Protein AF-A0A5B8RHB0-F1 (afdb_monomer_lite)

InterPro domains:
  IPR003801 GTP cyclohydrolase FolE2/MptA [PF02649] (9-85)
  IPR003801 GTP cyclohydrolase FolE2/MptA [PTHR36445] (10-88)

Sequence (108 aa):
MHPDPAAHALGLVALIDAVERTLHTPVQTMVKRRDEQAFARRNGDQPMYVEDAGRLLARTLSPRYPGVAIKVRHLESLHAHDAVATVDPDAAAAAGWSRGGTGEISRG

Organism: NCBI:txid155900

Structure (mmCIF, N/CA/C/O backbone):
data_AF-A0A5B8RHB0-F1
#
_entry.id   AF-A0A5B8RHB0-F1
#
loop_
_atom_site.group_PDB
_atom_site.id
_atom_site.type_symbol
_atom_site.label_atom_id
_atom_site.label_alt_id
_atom_site.label_comp_id
_atom_site.label_asym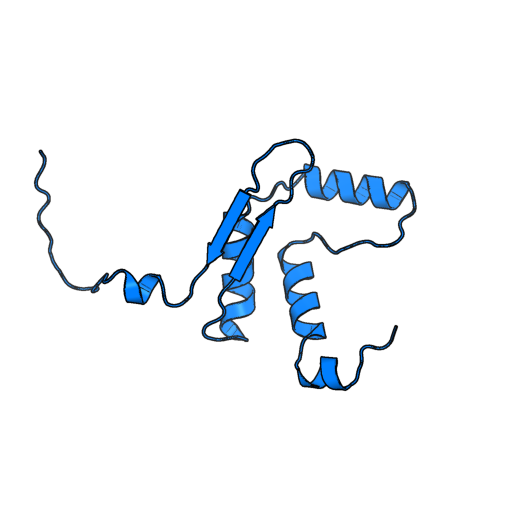_id
_atom_site.label_entity_id
_atom_site.label_seq_id
_atom_site.pdbx_PDB_ins_code
_atom_site.Cartn_x
_atom_site.Cartn_y
_atom_site.Cartn_z
_atom_site.occupancy
_atom_site.B_iso_or_equiv
_atom_site.auth_seq_id
_atom_site.auth_comp_id
_atom_site.auth_asym_id
_atom_site.auth_atom_id
_atom_site.pdbx_PDB_model_num
ATOM 1 N N . MET A 1 1 ? -20.456 1.720 -12.408 1.00 53.22 1 MET A N 1
ATOM 2 C CA . MET A 1 1 ? -19.384 2.549 -12.991 1.00 53.22 1 MET A CA 1
ATOM 3 C C . MET A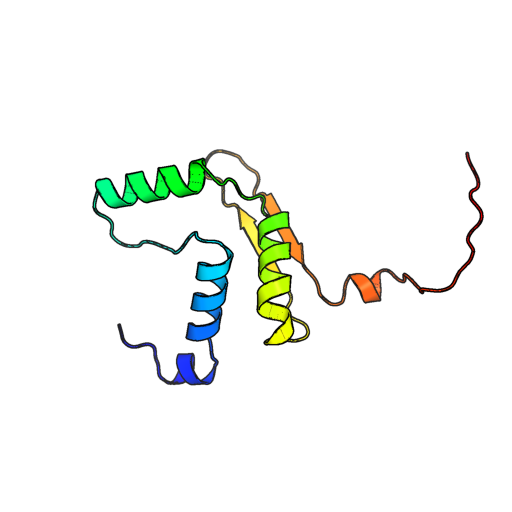 1 1 ? -18.571 1.633 -13.887 1.00 53.22 1 MET A C 1
ATOM 5 O O . MET A 1 1 ? -17.956 0.713 -13.368 1.00 53.22 1 MET A O 1
ATOM 9 N N . HIS A 1 2 ? -18.688 1.763 -15.207 1.00 60.72 2 HIS A N 1
ATOM 10 C CA . HIS A 1 2 ? -17.834 1.002 -16.119 1.00 60.72 2 HIS A CA 1
ATOM 11 C C . HIS A 1 2 ? -16.527 1.792 -16.257 1.00 60.72 2 HIS A C 1
ATOM 13 O O . HIS A 1 2 ? -16.614 2.998 -16.503 1.00 60.72 2 HIS A O 1
ATOM 19 N N . PRO A 1 3 ? -15.354 1.194 -15.995 1.00 66.12 3 PRO A N 1
ATOM 20 C CA . PRO A 1 3 ? -14.094 1.912 -16.125 1.00 66.12 3 PRO A CA 1
ATOM 21 C C . PRO A 1 3 ? -13.905 2.380 -17.572 1.00 66.12 3 PRO A C 1
ATOM 23 O O . PRO A 1 3 ? -14.332 1.705 -18.508 1.00 66.12 3 PRO A O 1
ATOM 26 N N . ASP A 1 4 ? -13.268 3.540 -17.735 1.00 78.19 4 ASP A N 1
ATOM 27 C CA . ASP A 1 4 ? -12.867 4.078 -19.036 1.00 78.19 4 ASP A CA 1
ATOM 28 C C . ASP A 1 4 ? -12.086 2.999 -19.825 1.00 78.19 4 ASP A C 1
ATOM 30 O O . ASP A 1 4 ? -11.176 2.381 -19.257 1.00 78.19 4 ASP A O 1
ATOM 34 N N . PRO A 1 5 ? -12.403 2.743 -21.107 1.00 72.69 5 PRO A N 1
ATOM 35 C CA . PRO A 1 5 ? -11.638 1.828 -21.955 1.00 72.69 5 PRO A CA 1
ATOM 36 C C . PRO A 1 5 ? -10.121 2.075 -21.919 1.00 72.69 5 PRO A C 1
ATOM 38 O O . PRO A 1 5 ? -9.341 1.121 -21.933 1.00 72.69 5 PRO A O 1
ATOM 41 N N . ALA A 1 6 ? -9.691 3.335 -21.795 1.00 72.88 6 ALA A N 1
ATOM 42 C CA . ALA A 1 6 ? -8.287 3.701 -21.642 1.00 72.88 6 ALA A CA 1
ATOM 43 C C . ALA A 1 6 ? -7.684 3.175 -20.326 1.00 72.88 6 ALA A C 1
ATOM 45 O O . ALA A 1 6 ? -6.548 2.700 -20.309 1.00 72.88 6 ALA A O 1
ATOM 46 N N . ALA A 1 7 ? -8.449 3.170 -19.230 1.00 67.38 7 ALA A N 1
ATOM 47 C CA . ALA A 1 7 ? -8.014 2.586 -17.959 1.00 67.38 7 ALA A CA 1
ATOM 48 C C . ALA A 1 7 ? -7.851 1.059 -18.052 1.00 67.38 7 ALA A C 1
ATOM 50 O O . ALA A 1 7 ? -6.983 0.485 -17.388 1.00 67.38 7 ALA A O 1
ATOM 51 N N . HIS A 1 8 ? -8.651 0.404 -18.899 1.00 72.56 8 HIS A N 1
ATOM 52 C CA . HIS A 1 8 ? -8.514 -1.023 -19.188 1.00 72.56 8 HIS A CA 1
ATOM 53 C C . HIS A 1 8 ? -7.264 -1.314 -20.027 1.00 72.56 8 HIS A C 1
ATOM 55 O O . HIS A 1 8 ? -6.518 -2.238 -19.707 1.00 72.56 8 HIS A O 1
ATOM 61 N N . ALA A 1 9 ? -6.993 -0.489 -21.044 1.00 74.06 9 ALA A N 1
ATOM 62 C CA . ALA A 1 9 ? -5.793 -0.599 -21.875 1.00 74.06 9 ALA A CA 1
ATOM 63 C C . ALA A 1 9 ? -4.497 -0.426 -21.062 1.00 74.06 9 ALA A C 1
ATOM 65 O O . ALA A 1 9 ? -3.521 -1.134 -21.295 1.00 74.06 9 ALA A O 1
ATOM 66 N N . LEU A 1 10 ? -4.510 0.461 -20.062 1.00 79.75 10 LEU A N 1
ATOM 67 C CA . LEU A 1 10 ? -3.395 0.665 -19.130 1.00 79.75 10 LEU A CA 1
ATOM 68 C C . LEU A 1 10 ? -3.327 -0.393 -18.011 1.00 79.75 10 LEU A C 1
ATOM 70 O O . LEU A 1 10 ? -2.408 -0.370 -17.194 1.00 79.75 10 LEU A O 1
ATOM 74 N N . GLY A 1 11 ? -4.292 -1.317 -17.937 1.00 84.44 11 GLY A N 1
ATOM 75 C CA . GLY A 1 11 ? -4.338 -2.369 -16.919 1.00 84.44 11 GLY A CA 1
ATOM 76 C C . GLY A 1 11 ? -4.555 -1.862 -15.488 1.00 84.44 11 GLY A C 1
ATOM 77 O O . GLY A 1 11 ? -4.286 -2.597 -14.538 1.00 84.44 11 GLY A O 1
ATOM 78 N N . LEU A 1 12 ? -5.045 -0.628 -15.318 1.00 87.31 12 LEU A N 1
ATOM 79 C CA . LEU A 1 12 ? -5.183 0.029 -14.012 1.00 87.31 12 LEU A CA 1
ATOM 80 C C . LEU A 1 12 ? -6.188 -0.684 -13.108 1.00 87.31 12 LEU A C 1
ATOM 82 O O . LEU A 1 12 ? -5.947 -0.831 -11.916 1.00 87.31 12 LEU A O 1
ATOM 86 N N . VAL A 1 13 ? -7.286 -1.175 -13.683 1.00 89.69 13 VAL A N 1
ATOM 87 C CA . VAL A 1 13 ? -8.312 -1.922 -12.938 1.00 89.69 13 VAL A CA 1
ATOM 88 C C . VAL A 1 13 ? -7.710 -3.189 -12.327 1.00 89.69 13 VAL A C 1
ATOM 90 O O . VAL A 1 13 ? -7.837 -3.424 -11.132 1.00 89.69 13 VAL A O 1
ATOM 93 N N . ALA A 1 14 ? -6.958 -3.955 -13.122 1.00 89.44 14 ALA A N 1
ATOM 94 C CA . ALA A 1 14 ? -6.309 -5.174 -12.649 1.00 89.44 14 ALA A CA 1
ATOM 95 C C . ALA A 1 14 ? -5.239 -4.896 -11.578 1.00 89.44 14 ALA A C 1
ATOM 97 O O . ALA A 1 14 ? -5.059 -5.709 -10.670 1.00 89.44 14 ALA A O 1
ATOM 98 N N . LEU A 1 15 ? -4.542 -3.757 -11.674 1.00 91.62 15 LEU A N 1
ATOM 99 C CA . LEU A 1 15 ? -3.589 -3.308 -10.660 1.00 91.62 15 LEU A CA 1
ATOM 100 C C . LEU A 1 15 ? -4.294 -2.977 -9.339 1.00 91.62 15 LEU A C 1
ATOM 102 O O . LEU A 1 15 ? -3.872 -3.472 -8.297 1.00 91.62 15 LEU A O 1
ATOM 106 N N . ILE A 1 16 ? -5.376 -2.194 -9.382 1.00 90.75 16 ILE A N 1
ATOM 107 C CA . ILE A 1 16 ? -6.180 -1.851 -8.199 1.00 90.75 16 ILE A CA 1
ATOM 108 C C . ILE A 1 16 ? -6.698 -3.130 -7.535 1.00 90.75 16 ILE A C 1
ATOM 110 O O . ILE A 1 16 ? -6.451 -3.342 -6.349 1.00 90.75 16 ILE A O 1
ATOM 114 N N . ASP A 1 17 ? -7.295 -4.039 -8.310 1.00 90.19 17 ASP A N 1
ATOM 115 C CA . ASP A 1 17 ? -7.816 -5.307 -7.793 1.00 90.19 17 ASP A CA 1
ATOM 116 C C . ASP A 1 17 ? -6.717 -6.169 -7.154 1.00 90.19 17 ASP A C 1
ATOM 118 O O . ASP A 1 17 ? -6.961 -6.902 -6.195 1.00 90.19 17 ASP A O 1
ATOM 122 N N . ALA A 1 18 ? -5.500 -6.162 -7.709 1.00 92.19 18 ALA A N 1
ATOM 123 C CA . ALA A 1 18 ? -4.369 -6.881 -7.128 1.00 92.19 18 ALA A CA 1
ATOM 124 C C . ALA A 1 18 ? -3.939 -6.262 -5.789 1.00 92.19 18 ALA A C 1
ATOM 126 O O . ALA A 1 18 ? -3.723 -6.996 -4.825 1.00 92.19 18 ALA A O 1
ATOM 127 N N . VAL A 1 19 ? -3.863 -4.931 -5.706 1.00 92.56 19 VAL A N 1
ATOM 128 C CA . VAL A 1 19 ? -3.502 -4.201 -4.480 1.00 92.56 19 VAL A CA 1
ATOM 129 C C . VAL A 1 19 ? -4.542 -4.432 -3.380 1.00 92.56 19 VAL A C 1
ATOM 131 O O . VAL A 1 19 ? -4.177 -4.848 -2.281 1.00 92.56 19 VAL A O 1
ATOM 134 N N . GLU A 1 20 ? -5.832 -4.247 -3.669 1.00 91.00 20 GLU A N 1
ATOM 135 C CA . GLU A 1 20 ? -6.904 -4.408 -2.676 1.00 91.00 20 GLU A CA 1
ATOM 136 C C . GLU A 1 20 ? -7.000 -5.842 -2.146 1.00 91.00 20 GLU A C 1
ATOM 138 O O . GLU A 1 20 ? -7.149 -6.052 -0.940 1.00 91.00 20 GLU A O 1
ATOM 143 N N . ARG A 1 21 ? -6.850 -6.844 -3.025 1.00 89.81 21 ARG A N 1
ATOM 144 C CA . ARG A 1 21 ? -6.800 -8.255 -2.612 1.00 89.81 21 ARG A CA 1
ATOM 145 C C . ARG A 1 21 ? -5.571 -8.576 -1.772 1.00 89.81 21 ARG A C 1
ATOM 147 O O . ARG A 1 21 ? -5.667 -9.406 -0.883 1.00 89.81 21 ARG A O 1
ATOM 154 N N . THR A 1 22 ? -4.437 -7.933 -2.041 1.00 91.62 22 THR A N 1
ATOM 155 C CA . THR A 1 22 ? -3.197 -8.164 -1.285 1.00 91.62 22 THR A CA 1
ATOM 156 C C . THR A 1 22 ? -3.287 -7.605 0.129 1.00 91.62 22 THR A C 1
ATOM 158 O O . THR A 1 22 ? -2.846 -8.248 1.079 1.00 91.62 22 THR A O 1
ATOM 161 N N . LEU A 1 23 ? -3.835 -6.396 0.267 1.00 89.56 23 LEU A N 1
ATOM 162 C CA . LEU A 1 23 ? -3.895 -5.699 1.550 1.00 89.56 23 LEU A CA 1
ATOM 163 C C . LEU A 1 23 ? -5.115 -6.097 2.384 1.00 89.56 23 LEU A C 1
ATOM 165 O O . LEU A 1 23 ? -5.111 -5.881 3.589 1.00 89.56 23 LEU A O 1
ATOM 169 N N . HIS A 1 24 ? -6.144 -6.683 1.763 1.00 83.19 24 HIS A N 1
ATOM 170 C CA . HIS A 1 24 ? -7.427 -7.018 2.392 1.00 83.19 24 HIS A CA 1
ATOM 171 C C . HIS A 1 24 ? -8.161 -5.811 3.010 1.00 83.19 24 HIS A C 1
ATOM 173 O O . HIS A 1 24 ? -9.073 -5.977 3.823 1.00 83.19 24 HIS A O 1
ATOM 179 N N . THR A 1 25 ? -7.814 -4.598 2.573 1.00 71.88 25 THR A N 1
ATOM 180 C CA . THR A 1 25 ? -8.365 -3.321 3.045 1.00 71.88 25 THR A CA 1
ATOM 181 C C . THR A 1 25 ? -8.950 -2.501 1.886 1.00 71.88 25 THR A C 1
ATOM 183 O O . THR A 1 25 ? -8.487 -1.397 1.602 1.00 71.88 25 THR A O 1
ATOM 186 N N . PRO A 1 26 ? -9.963 -3.026 1.168 1.00 73.62 26 PRO A N 1
ATOM 187 C CA . PRO A 1 26 ? -10.550 -2.314 0.036 1.00 73.62 26 PRO A CA 1
ATOM 188 C C . PRO A 1 26 ? -11.190 -0.997 0.486 1.00 73.62 26 PRO A C 1
ATOM 190 O O . PRO A 1 26 ? -11.764 -0.917 1.579 1.00 73.62 26 PRO A O 1
ATOM 193 N N . VAL A 1 27 ? -11.137 0.023 -0.373 1.00 74.44 27 VAL A N 1
ATOM 194 C CA . VAL A 1 27 ? -11.771 1.316 -0.087 1.00 74.44 27 VAL A CA 1
ATOM 195 C C . VAL A 1 27 ? -13.290 1.151 -0.144 1.00 74.44 27 VAL A C 1
ATOM 197 O O . VAL A 1 27 ? -13.846 0.711 -1.148 1.00 74.44 27 VAL A O 1
ATOM 200 N N . GLN A 1 28 ? -13.987 1.529 0.928 1.00 72.38 28 GLN A N 1
ATOM 201 C CA . GLN A 1 28 ? -15.448 1.459 0.997 1.00 72.38 28 GLN A CA 1
ATOM 202 C C . GLN A 1 28 ? -16.037 2.872 1.049 1.00 72.38 28 GLN A C 1
ATOM 204 O O . GLN A 1 28 ? -15.842 3.597 2.018 1.00 72.38 28 GLN A O 1
ATOM 209 N N . THR A 1 29 ? -16.742 3.284 -0.008 1.00 62.28 29 THR A N 1
ATOM 210 C CA . THR A 1 29 ? -17.220 4.671 -0.177 1.00 62.28 29 THR A CA 1
ATOM 211 C C . THR A 1 29 ? -18.585 4.942 0.458 1.00 62.28 29 THR A C 1
ATOM 213 O O . THR A 1 29 ? -18.851 6.064 0.879 1.00 62.28 29 THR A O 1
ATOM 216 N N . MET A 1 30 ? -19.457 3.932 0.549 1.00 75.19 30 MET A N 1
ATOM 217 C CA . MET A 1 30 ? -20.758 4.033 1.215 1.00 75.19 30 MET A CA 1
ATOM 218 C C . MET A 1 30 ? -21.097 2.702 1.886 1.00 75.19 30 MET A C 1
ATOM 220 O O . MET A 1 30 ? -21.285 1.691 1.211 1.00 75.19 30 MET A O 1
ATOM 224 N N . VAL A 1 31 ? -21.173 2.697 3.217 1.00 78.50 31 VAL A N 1
ATOM 225 C CA . VAL A 1 31 ? -21.374 1.482 4.019 1.00 78.50 31 VAL A CA 1
ATOM 226 C C . VAL A 1 31 ? -22.516 1.655 5.007 1.00 78.50 31 VAL A C 1
ATOM 228 O O . VAL A 1 31 ? -22.718 2.732 5.568 1.00 78.50 31 VAL A O 1
ATOM 231 N N . LYS A 1 32 ? -23.282 0.585 5.244 1.00 86.19 32 LYS A N 1
ATOM 232 C CA . LYS A 1 32 ? -24.198 0.550 6.389 1.00 86.19 32 LYS A CA 1
ATOM 233 C C . LYS A 1 32 ? -23.363 0.359 7.658 1.00 86.19 32 LYS A C 1
ATOM 235 O O . LYS A 1 32 ? -22.313 -0.274 7.614 1.00 86.19 32 LYS A O 1
ATOM 240 N N . ARG A 1 33 ? -23.862 0.802 8.819 1.00 83.56 33 ARG A N 1
ATOM 241 C CA . ARG A 1 33 ? -23.144 0.665 10.11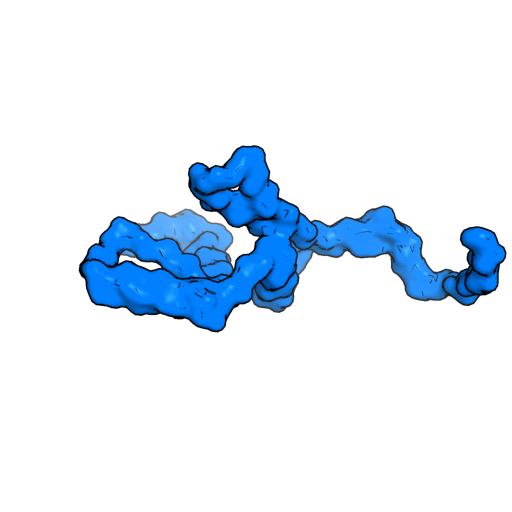0 1.00 83.56 33 ARG A CA 1
ATOM 242 C C . ARG A 1 33 ? -22.625 -0.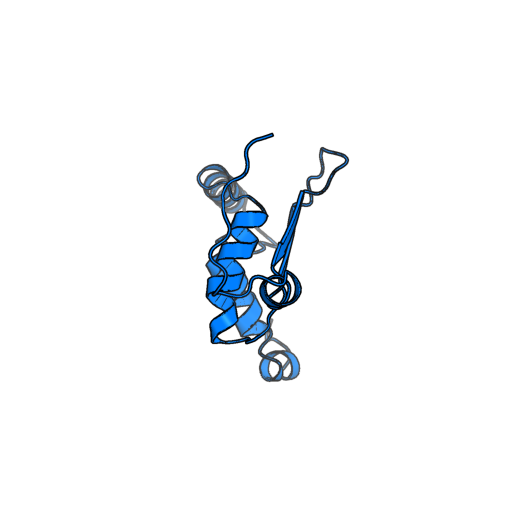746 10.411 1.00 83.56 33 ARG A C 1
ATOM 244 O O . ARG A 1 33 ? -21.580 -0.901 11.030 1.00 83.56 33 ARG A O 1
ATOM 251 N N . ARG A 1 34 ? -23.357 -1.783 9.997 1.00 84.94 34 ARG A N 1
ATOM 252 C CA . ARG A 1 34 ? -22.930 -3.180 10.163 1.00 84.94 34 ARG A CA 1
ATOM 253 C C . ARG A 1 34 ? -21.656 -3.488 9.371 1.00 84.94 34 ARG A C 1
ATOM 255 O O . ARG A 1 34 ? -20.786 -4.192 9.876 1.00 84.94 34 ARG A O 1
ATOM 262 N N . ASP A 1 35 ? -21.565 -2.973 8.153 1.00 81.94 35 ASP A N 1
ATOM 263 C CA . ASP A 1 35 ? -20.444 -3.223 7.251 1.00 81.94 35 ASP A CA 1
ATOM 264 C C . ASP A 1 35 ? -19.202 -2.460 7.727 1.00 81.94 35 ASP A C 1
ATOM 266 O O . ASP A 1 35 ? -18.118 -3.034 7.768 1.00 81.94 35 ASP A O 1
ATOM 270 N N . GLU A 1 36 ? -19.389 -1.233 8.224 1.00 83.25 36 GLU A N 1
ATOM 271 C CA . GLU A 1 36 ? -18.345 -0.443 8.890 1.00 83.25 36 GLU A CA 1
ATOM 272 C C . GLU A 1 36 ? -17.784 -1.163 10.126 1.00 83.25 36 GLU A C 1
ATOM 274 O O . GLU A 1 36 ? -16.573 -1.299 10.271 1.00 83.25 36 GLU A O 1
ATOM 279 N N . GLN A 1 37 ? -18.643 -1.709 10.995 1.00 83.38 37 GLN A N 1
ATOM 280 C CA . GLN A 1 37 ? -18.180 -2.482 12.154 1.00 83.38 37 GLN A CA 1
ATOM 281 C C . GLN A 1 37 ? -17.441 -3.759 11.743 1.00 83.38 37 GLN A C 1
ATOM 283 O O . GLN A 1 37 ? -16.448 -4.124 12.369 1.00 83.38 37 GLN A O 1
ATOM 288 N N . ALA A 1 38 ? -17.907 -4.451 10.701 1.00 83.94 38 ALA A N 1
ATOM 289 C CA . ALA A 1 38 ? -17.232 -5.636 10.181 1.00 83.94 38 ALA A CA 1
ATOM 290 C C . ALA A 1 38 ? -15.886 -5.299 9.516 1.00 83.94 38 ALA A C 1
ATOM 292 O O . ALA A 1 38 ? -14.979 -6.131 9.532 1.00 83.94 38 ALA A O 1
ATOM 293 N N . PHE A 1 39 ? -15.755 -4.106 8.932 1.00 80.44 39 PHE A N 1
ATOM 294 C CA . PHE A 1 39 ? -14.498 -3.569 8.419 1.00 80.44 39 PHE A CA 1
ATOM 295 C C . PHE A 1 39 ? -13.548 -3.215 9.566 1.00 80.44 39 PHE A C 1
ATOM 297 O O . PHE A 1 39 ? -12.416 -3.692 9.581 1.00 80.44 39 PHE A O 1
ATOM 304 N N . ALA A 1 40 ? -14.017 -2.462 10.563 1.00 82.06 40 ALA A N 1
ATOM 305 C CA . ALA A 1 40 ? -13.220 -2.071 11.723 1.00 82.06 40 ALA A CA 1
ATOM 306 C C . ALA A 1 40 ? -12.695 -3.293 12.492 1.00 82.06 40 ALA A C 1
ATOM 308 O O . ALA A 1 40 ? -11.518 -3.338 12.833 1.00 82.06 40 ALA A O 1
ATOM 309 N N . ARG A 1 41 ? -13.533 -4.321 12.691 1.00 83.81 41 ARG A N 1
ATOM 310 C CA . ARG A 1 41 ? -13.112 -5.592 13.304 1.00 83.81 41 ARG A CA 1
ATOM 311 C C . ARG A 1 41 ? -12.036 -6.291 12.482 1.00 83.81 41 ARG A C 1
ATOM 313 O O . ARG A 1 41 ? -10.990 -6.608 13.022 1.00 83.81 41 ARG A O 1
ATOM 320 N N . ARG A 1 42 ? -12.242 -6.457 11.170 1.00 80.56 42 ARG A N 1
ATOM 321 C CA . ARG A 1 42 ? -11.255 -7.119 10.297 1.00 80.56 42 ARG A CA 1
ATOM 322 C C . ARG A 1 42 ? -9.902 -6.407 10.272 1.00 80.56 42 ARG A C 1
ATOM 324 O O . ARG A 1 42 ? -8.880 -7.077 10.303 1.00 80.56 42 ARG A O 1
ATOM 331 N N . ASN A 1 43 ? -9.899 -5.075 10.250 1.00 78.81 43 ASN A N 1
ATOM 332 C CA . ASN A 1 43 ? -8.663 -4.292 10.313 1.00 78.81 43 ASN A CA 1
ATOM 333 C C . ASN A 1 43 ? -8.017 -4.335 11.708 1.00 78.81 43 ASN A C 1
ATOM 335 O O . ASN A 1 43 ? -6.796 -4.347 11.812 1.00 78.81 43 ASN A O 1
ATOM 339 N N . GLY A 1 44 ? -8.823 -4.375 12.774 1.00 80.94 44 GLY A N 1
ATOM 340 C CA . GLY A 1 44 ? -8.337 -4.483 14.152 1.00 80.94 44 GLY A CA 1
ATOM 341 C C . GLY A 1 44 ? -7.778 -5.864 14.505 1.00 80.94 44 GLY A C 1
ATOM 342 O O . GLY A 1 44 ? -6.812 -5.950 15.256 1.00 80.94 44 GLY A O 1
ATOM 343 N N . ASP A 1 45 ? -8.346 -6.932 13.941 1.00 84.25 45 ASP A N 1
ATOM 344 C CA . ASP A 1 45 ? -7.912 -8.316 14.172 1.00 84.25 45 ASP A CA 1
ATOM 345 C C . ASP A 1 45 ? -6.607 -8.653 13.422 1.00 84.25 45 ASP A C 1
ATOM 347 O O . ASP A 1 45 ? -5.895 -9.582 13.802 1.00 84.25 45 ASP A O 1
ATOM 351 N N . GLN A 1 46 ? -6.294 -7.920 12.346 1.00 79.12 46 GLN A N 1
ATOM 352 C CA . GLN A 1 46 ? -5.112 -8.135 11.503 1.00 79.12 46 GLN A CA 1
ATOM 353 C C . GLN A 1 46 ? -4.378 -6.813 11.222 1.00 79.12 46 GLN A C 1
ATOM 355 O O . GLN A 1 46 ? -4.372 -6.339 10.082 1.00 79.12 46 GLN A O 1
ATOM 360 N N . PRO A 1 47 ? -3.755 -6.196 12.242 1.00 81.12 47 PRO A N 1
ATOM 361 C CA . PRO A 1 47 ? -2.982 -4.980 12.040 1.00 81.12 47 PRO A CA 1
ATOM 362 C C . PRO A 1 47 ? -1.803 -5.243 11.093 1.00 81.12 47 PRO A C 1
ATOM 364 O O . PRO A 1 47 ? -1.141 -6.280 11.170 1.00 81.12 47 PRO A O 1
ATOM 367 N N . MET A 1 48 ? -1.529 -4.289 10.203 1.00 86.75 48 MET A N 1
ATOM 368 C CA . MET A 1 48 ? -0.464 -4.382 9.204 1.00 86.75 48 MET A CA 1
ATOM 369 C C . MET A 1 48 ? 0.424 -3.139 9.261 1.00 86.75 48 MET A C 1
ATOM 371 O O . MET A 1 48 ? -0.062 -2.017 9.123 1.00 86.75 48 MET A O 1
ATOM 375 N N . TYR A 1 49 ? 1.732 -3.342 9.431 1.00 87.62 49 TYR A N 1
ATOM 376 C CA . TYR A 1 49 ? 2.724 -2.273 9.326 1.00 87.62 49 TYR A CA 1
ATOM 377 C C . TYR A 1 49 ? 2.943 -1.860 7.862 1.00 87.62 49 TYR A C 1
ATOM 379 O O . TYR A 1 49 ? 2.770 -2.661 6.937 1.00 87.62 49 TYR A O 1
ATOM 387 N N . VAL A 1 50 ? 3.365 -0.613 7.633 1.00 90.06 50 VAL A N 1
ATOM 388 C CA . VAL A 1 50 ? 3.584 -0.074 6.276 1.00 90.06 50 VAL A CA 1
ATOM 389 C C . VAL A 1 50 ? 4.683 -0.826 5.518 1.00 90.06 50 VAL A C 1
ATOM 391 O O . VAL A 1 50 ? 4.595 -1.000 4.302 1.00 90.06 50 VAL A O 1
ATOM 394 N N . GLU A 1 51 ? 5.685 -1.342 6.225 1.00 91.88 51 GLU A N 1
ATOM 395 C CA . GLU A 1 51 ? 6.765 -2.161 5.680 1.00 91.88 51 GLU A CA 1
ATOM 396 C C . GLU A 1 51 ? 6.261 -3.531 5.220 1.00 91.88 51 GLU A C 1
ATOM 398 O O . GLU A 1 51 ? 6.671 -4.024 4.166 1.00 91.88 51 GLU A O 1
ATOM 403 N N . ASP A 1 52 ? 5.354 -4.145 5.984 1.00 91.56 52 ASP A N 1
ATOM 404 C CA . ASP A 1 52 ? 4.750 -5.430 5.628 1.00 91.56 52 ASP A CA 1
ATOM 405 C C . ASP A 1 52 ? 3.817 -5.297 4.432 1.00 91.56 52 ASP A C 1
ATOM 407 O O . ASP A 1 52 ? 3.888 -6.118 3.513 1.00 91.56 52 ASP A O 1
ATOM 411 N N . ALA A 1 53 ? 3.025 -4.224 4.390 1.00 92.38 53 ALA A N 1
ATOM 412 C CA . ALA A 1 53 ? 2.228 -3.865 3.225 1.00 92.38 53 ALA A CA 1
ATOM 413 C C . ALA A 1 53 ? 3.115 -3.723 1.977 1.00 92.38 53 ALA A C 1
ATOM 415 O O . ALA A 1 53 ? 2.842 -4.339 0.946 1.00 92.38 53 ALA A O 1
ATOM 416 N N . GLY A 1 54 ? 4.232 -2.993 2.082 1.00 93.75 54 GLY A N 1
ATOM 417 C CA . GLY A 1 54 ? 5.204 -2.858 0.996 1.00 93.75 54 GLY A CA 1
ATOM 418 C C . GLY A 1 54 ? 5.757 -4.209 0.528 1.00 93.75 54 GLY A C 1
ATOM 419 O O . GLY A 1 54 ? 5.745 -4.505 -0.669 1.00 93.75 54 GLY A O 1
ATOM 420 N N . ARG A 1 55 ? 6.180 -5.073 1.463 1.00 93.00 55 ARG A N 1
ATOM 421 C CA . ARG A 1 55 ? 6.697 -6.421 1.157 1.00 93.00 55 ARG A CA 1
ATOM 422 C C . ARG A 1 55 ? 5.653 -7.320 0.488 1.00 93.00 55 ARG A C 1
ATOM 424 O O . ARG A 1 55 ? 5.995 -8.065 -0.429 1.00 93.00 55 ARG A O 1
ATOM 431 N N . LEU A 1 56 ? 4.402 -7.282 0.945 1.00 93.69 56 LEU A N 1
ATOM 432 C CA . LEU A 1 56 ? 3.293 -8.049 0.368 1.00 93.69 56 LEU A CA 1
ATOM 433 C C . LEU A 1 56 ? 2.985 -7.604 -1.064 1.00 93.69 56 LEU A C 1
ATOM 435 O O . LEU A 1 56 ? 2.861 -8.443 -1.961 1.00 93.69 56 LEU A O 1
ATOM 439 N N . LEU A 1 57 ? 2.918 -6.291 -1.288 1.00 94.56 57 LEU A N 1
ATOM 440 C CA . LEU A 1 57 ? 2.671 -5.721 -2.608 1.00 94.56 57 LEU A CA 1
ATOM 441 C C . LEU A 1 57 ? 3.810 -6.034 -3.575 1.00 94.56 57 LEU A C 1
ATOM 443 O O . LEU A 1 57 ? 3.543 -6.453 -4.696 1.00 94.56 57 LEU A O 1
ATOM 447 N N . ALA A 1 58 ? 5.066 -5.930 -3.138 1.00 94.19 58 ALA A N 1
ATOM 448 C CA . ALA A 1 58 ? 6.218 -6.279 -3.966 1.00 94.19 58 ALA A CA 1
ATOM 449 C C . ALA A 1 58 ? 6.159 -7.740 -4.428 1.00 94.19 58 ALA A C 1
ATOM 451 O O . ALA A 1 58 ? 6.294 -8.024 -5.615 1.00 94.19 58 ALA A O 1
ATOM 452 N N . ARG A 1 59 ? 5.872 -8.678 -3.514 1.00 93.88 59 ARG A N 1
ATOM 453 C CA . ARG A 1 59 ? 5.719 -10.098 -3.874 1.00 93.88 59 ARG A CA 1
ATOM 454 C C . ARG A 1 59 ? 4.599 -10.335 -4.885 1.00 93.88 59 ARG A C 1
ATOM 456 O O . ARG A 1 59 ? 4.752 -11.179 -5.762 1.00 93.88 59 ARG A O 1
ATOM 463 N N . THR A 1 60 ? 3.494 -9.605 -4.764 1.00 94.31 60 THR A N 1
ATOM 464 C CA . THR A 1 60 ? 2.320 -9.798 -5.626 1.00 94.31 60 THR A CA 1
ATOM 465 C C . THR A 1 60 ? 2.480 -9.131 -6.992 1.00 94.31 60 THR A C 1
ATOM 467 O O . THR A 1 60 ? 2.055 -9.687 -8.002 1.00 94.31 60 THR A O 1
ATOM 470 N N . LEU A 1 61 ? 3.095 -7.947 -7.042 1.00 94.06 61 LEU A N 1
ATOM 471 C CA . LEU A 1 61 ? 3.152 -7.118 -8.246 1.00 94.06 61 LEU A CA 1
ATOM 472 C C . LEU A 1 61 ? 4.384 -7.395 -9.111 1.00 94.06 61 LEU A C 1
ATOM 474 O O . LEU A 1 61 ? 4.252 -7.386 -10.334 1.00 94.06 61 LEU A O 1
ATOM 478 N N . SER A 1 62 ? 5.545 -7.706 -8.527 1.00 92.56 62 SER A N 1
ATOM 479 C CA . SER A 1 62 ? 6.796 -7.906 -9.280 1.00 92.56 62 SER A CA 1
ATOM 480 C C . SER A 1 62 ? 6.724 -8.935 -10.421 1.00 92.56 62 SER A C 1
ATOM 482 O O . SER A 1 62 ? 7.326 -8.675 -11.462 1.00 92.56 62 SER A O 1
ATOM 484 N N . PRO A 1 63 ? 5.987 -10.065 -10.318 1.00 92.31 63 PRO A N 1
ATOM 485 C CA . PRO A 1 63 ? 5.869 -11.012 -11.433 1.00 92.31 63 PRO A CA 1
ATOM 486 C C . PRO A 1 63 ? 5.195 -10.426 -12.680 1.00 92.31 63 PRO A C 1
ATOM 488 O O . PRO A 1 63 ? 5.468 -10.866 -13.794 1.00 92.31 63 PRO A O 1
ATOM 491 N N . ARG A 1 64 ? 4.291 -9.456 -12.499 1.00 89.75 64 ARG A N 1
ATOM 492 C CA . ARG A 1 64 ? 3.538 -8.819 -13.589 1.00 89.75 64 ARG A CA 1
ATOM 493 C C . ARG A 1 64 ? 4.104 -7.456 -13.982 1.00 89.75 64 ARG A C 1
ATOM 495 O O . ARG A 1 64 ? 3.957 -7.056 -15.132 1.00 89.75 64 ARG A O 1
ATOM 502 N N . TYR A 1 65 ? 4.751 -6.772 -13.044 1.00 89.56 65 TYR A N 1
ATOM 503 C CA . TYR A 1 65 ? 5.341 -5.449 -13.208 1.00 89.56 65 TYR A CA 1
ATOM 504 C C . TYR A 1 65 ? 6.819 -5.497 -12.785 1.00 89.56 65 TYR A C 1
ATOM 506 O O . TYR A 1 65 ? 7.154 -5.122 -11.658 1.00 89.56 65 TYR A O 1
ATOM 514 N N . PRO A 1 66 ? 7.716 -5.993 -13.656 1.00 87.00 66 PRO A N 1
ATOM 515 C CA . PRO A 1 66 ? 9.148 -5.999 -13.377 1.00 87.00 66 PRO A CA 1
ATOM 516 C C . PRO A 1 66 ? 9.650 -4.574 -13.122 1.00 87.00 66 PRO A C 1
ATOM 518 O O . PRO A 1 66 ? 9.306 -3.659 -13.867 1.00 87.00 66 PRO A O 1
ATOM 521 N N . GLY A 1 67 ? 10.451 -4.380 -12.073 1.00 87.06 67 GLY A N 1
ATOM 522 C CA . GLY A 1 67 ? 10.960 -3.050 -11.715 1.00 87.06 67 GLY A CA 1
ATOM 523 C C . GLY A 1 67 ? 9.916 -2.122 -11.080 1.00 87.06 67 GLY A C 1
ATOM 524 O O . GLY A 1 67 ? 10.077 -0.905 -11.114 1.00 87.06 67 GLY A O 1
ATOM 525 N N . VAL A 1 68 ? 8.839 -2.658 -10.496 1.00 89.94 68 VAL A N 1
ATOM 526 C CA . VAL A 1 68 ? 7.870 -1.842 -9.751 1.00 89.94 68 VAL A CA 1
ATOM 527 C C . VAL A 1 68 ? 8.490 -1.262 -8.475 1.00 89.94 68 VAL A C 1
ATOM 529 O O . VAL A 1 68 ? 8.970 -1.997 -7.614 1.00 89.94 68 VAL A O 1
ATOM 532 N N . ALA A 1 69 ? 8.427 0.062 -8.331 1.00 93.75 69 ALA A N 1
ATOM 533 C CA . ALA A 1 69 ? 8.698 0.761 -7.078 1.00 93.75 69 ALA A CA 1
ATOM 534 C C . ALA A 1 69 ? 7.385 1.016 -6.328 1.00 93.75 69 ALA A C 1
ATOM 536 O O . ALA A 1 69 ? 6.382 1.421 -6.920 1.00 93.75 69 ALA A O 1
ATOM 537 N N . ILE A 1 70 ? 7.377 0.772 -5.019 1.00 94.56 70 ILE A N 1
ATOM 538 C CA . ILE A 1 70 ? 6.163 0.796 -4.196 1.00 94.56 70 ILE A CA 1
ATOM 539 C C . ILE A 1 70 ? 6.391 1.720 -3.011 1.00 94.56 70 ILE A C 1
ATOM 541 O O . ILE A 1 70 ? 7.357 1.557 -2.274 1.00 94.56 70 ILE A O 1
ATOM 545 N N . LYS A 1 71 ? 5.472 2.659 -2.788 1.00 94.81 71 LYS A N 1
ATOM 546 C CA . LYS A 1 71 ? 5.464 3.528 -1.610 1.00 94.81 71 LYS A CA 1
ATOM 547 C C . LYS A 1 71 ? 4.148 3.366 -0.866 1.00 94.81 71 LYS A C 1
ATOM 549 O O . LYS A 1 71 ? 3.087 3.611 -1.434 1.00 94.81 71 LYS A O 1
ATOM 554 N N . VAL A 1 72 ? 4.225 2.996 0.405 1.00 92.81 72 VAL A N 1
ATOM 555 C CA . VAL A 1 72 ? 3.073 2.864 1.300 1.00 92.81 72 VAL A CA 1
ATOM 556 C C . VAL A 1 72 ? 3.164 3.943 2.368 1.00 92.81 72 VAL A C 1
ATOM 558 O O . VAL A 1 72 ? 4.233 4.178 2.930 1.00 92.81 72 VAL A O 1
ATOM 561 N N . ARG A 1 73 ? 2.048 4.623 2.633 1.00 90.06 73 ARG A N 1
ATOM 562 C CA . ARG A 1 73 ? 1.934 5.639 3.682 1.00 90.06 73 ARG A CA 1
ATOM 563 C C . ARG A 1 73 ? 0.728 5.329 4.550 1.00 90.06 73 ARG A C 1
ATOM 565 O O . ARG A 1 73 ? -0.363 5.139 4.016 1.00 90.06 73 ARG A O 1
ATOM 572 N N . HIS A 1 74 ? 0.920 5.317 5.861 1.00 86.00 74 HIS A N 1
ATOM 573 C CA . HIS A 1 74 ? -0.176 5.339 6.817 1.00 86.00 74 HIS A CA 1
ATOM 574 C C . HIS A 1 74 ? -0.451 6.794 7.194 1.00 86.00 74 HIS A C 1
ATOM 576 O O . HIS A 1 74 ? 0.404 7.446 7.790 1.00 86.00 74 HIS A O 1
ATOM 582 N N . LEU A 1 75 ? -1.616 7.299 6.783 1.00 82.56 75 LEU A N 1
ATOM 583 C CA . LEU A 1 75 ? -2.064 8.660 7.074 1.00 82.56 75 LEU A CA 1
ATOM 584 C C . LEU A 1 75 ? -2.834 8.639 8.397 1.00 82.56 75 LEU A C 1
ATOM 586 O O . LEU A 1 75 ? -4.050 8.442 8.408 1.00 82.56 75 LEU A O 1
ATOM 590 N N . GLU A 1 76 ? -2.122 8.774 9.512 1.00 70.12 76 GLU A N 1
ATOM 591 C CA . GLU A 1 76 ? -2.743 8.779 10.833 1.00 70.12 76 GLU A CA 1
ATOM 592 C C . GLU A 1 76 ? -3.270 10.181 11.163 1.00 70.12 76 GLU A C 1
ATOM 594 O O . GLU A 1 76 ? -2.523 11.153 11.188 1.00 70.12 76 GLU A O 1
ATOM 599 N N . SER A 1 77 ? -4.570 10.312 11.434 1.00 64.00 77 SER A N 1
ATOM 600 C CA . SER A 1 77 ? -5.189 11.620 11.695 1.00 64.00 77 SER A CA 1
ATOM 601 C C . SER A 1 77 ? -4.834 12.227 13.059 1.00 64.00 77 SER A C 1
ATOM 603 O O . SER A 1 77 ? -5.117 13.401 13.284 1.00 64.00 77 SER A O 1
ATOM 605 N N . LEU A 1 78 ? -4.294 11.432 13.992 1.00 62.41 78 LEU A N 1
ATOM 606 C CA . LEU A 1 78 ? -4.125 11.807 15.403 1.00 62.41 78 LEU A CA 1
ATOM 607 C C . LEU A 1 78 ? -2.679 12.179 15.790 1.00 62.41 78 LEU A C 1
ATOM 609 O O . LEU A 1 78 ? -2.473 12.761 16.853 1.00 62.41 78 LEU A O 1
ATOM 613 N N . HIS A 1 79 ? -1.686 11.884 14.947 1.00 55.59 79 HIS A N 1
ATOM 614 C CA . HIS A 1 79 ? -0.270 12.152 15.219 1.00 55.59 79 HIS A CA 1
ATOM 615 C C . HIS A 1 79 ? 0.366 12.965 14.082 1.00 55.59 79 HIS A C 1
ATOM 617 O O . HIS A 1 79 ? -0.017 12.846 12.925 1.00 55.59 79 HIS A O 1
ATOM 623 N N . ALA A 1 80 ? 1.367 13.793 14.398 1.00 58.59 80 ALA A N 1
ATOM 624 C CA . ALA A 1 80 ? 2.030 14.688 13.437 1.00 58.59 80 ALA A CA 1
ATOM 625 C C . ALA A 1 80 ? 3.000 13.975 12.466 1.00 58.59 80 ALA A C 1
ATOM 627 O O . ALA A 1 80 ? 3.797 14.633 11.791 1.00 58.59 80 ALA A O 1
ATOM 628 N N . HIS A 1 81 ? 2.976 12.642 12.420 1.00 67.25 81 HIS A N 1
ATOM 629 C CA . HIS A 1 81 ? 3.944 11.840 11.684 1.00 67.25 81 HIS A CA 1
ATOM 630 C C . HIS A 1 81 ? 3.238 10.755 10.873 1.00 67.25 81 HIS A C 1
ATOM 632 O O . HIS A 1 81 ? 2.551 9.904 11.428 1.00 67.25 81 HIS A O 1
ATOM 638 N N . ASP A 1 82 ? 3.463 10.766 9.560 1.00 76.56 82 ASP A N 1
ATOM 639 C CA . ASP A 1 82 ? 3.092 9.651 8.695 1.00 76.56 82 ASP A CA 1
ATOM 640 C C . ASP A 1 82 ? 4.129 8.533 8.836 1.00 76.56 82 ASP A C 1
ATOM 642 O O . ASP A 1 82 ? 5.333 8.776 8.696 1.00 76.56 82 ASP A O 1
ATOM 646 N N . ALA A 1 83 ? 3.680 7.290 9.006 1.00 82.81 83 ALA A N 1
ATOM 647 C CA . ALA A 1 83 ? 4.550 6.141 8.783 1.00 82.81 83 ALA A CA 1
ATOM 648 C C . ALA A 1 83 ? 4.664 5.893 7.272 1.00 82.81 83 ALA A C 1
ATOM 650 O O . ALA A 1 83 ? 3.653 5.802 6.569 1.00 82.81 83 ALA A O 1
ATOM 651 N N . VAL A 1 84 ? 5.890 5.793 6.754 1.00 88.88 84 VAL A N 1
ATOM 652 C CA . VAL A 1 84 ? 6.154 5.635 5.317 1.00 88.88 84 VAL A CA 1
ATOM 653 C C . VAL A 1 84 ? 7.138 4.499 5.084 1.00 88.88 84 VAL A C 1
ATOM 655 O O . VAL A 1 84 ? 8.200 4.469 5.695 1.00 88.88 84 VAL A O 1
ATOM 658 N N . ALA A 1 85 ? 6.818 3.617 4.140 1.00 91.44 85 ALA A N 1
ATOM 659 C CA . ALA A 1 85 ? 7.722 2.586 3.648 1.00 91.44 85 ALA A CA 1
ATOM 660 C C . ALA A 1 85 ? 7.862 2.673 2.127 1.00 91.44 85 ALA A C 1
ATOM 662 O O . ALA A 1 85 ? 6.881 2.902 1.414 1.00 91.44 85 ALA A O 1
ATOM 663 N N . THR A 1 86 ? 9.077 2.440 1.634 1.00 93.06 86 THR A N 1
ATOM 664 C CA . THR A 1 86 ? 9.377 2.363 0.203 1.00 93.06 86 THR A CA 1
ATOM 665 C C . THR A 1 86 ? 10.052 1.029 -0.096 1.00 93.06 86 THR A C 1
ATOM 667 O O . THR A 1 86 ? 11.008 0.653 0.578 1.00 93.06 86 THR A O 1
ATOM 670 N N . VAL A 1 87 ? 9.563 0.325 -1.113 1.00 92.62 87 VAL A N 1
ATOM 671 C CA . VAL A 1 87 ? 10.248 -0.798 -1.751 1.00 92.62 87 VAL A CA 1
ATOM 672 C C . VAL A 1 87 ? 10.738 -0.306 -3.099 1.00 92.62 87 VAL A C 1
ATOM 674 O O . VAL A 1 87 ? 9.937 0.050 -3.962 1.00 92.62 87 VAL A O 1
ATOM 677 N N . ASP A 1 88 ? 12.051 -0.284 -3.259 1.00 89.75 88 ASP A N 1
ATOM 678 C CA . ASP A 1 88 ? 12.706 0.084 -4.503 1.00 89.75 88 ASP A CA 1
ATOM 679 C C . ASP A 1 88 ? 13.378 -1.178 -5.082 1.00 89.75 88 ASP A C 1
ATOM 681 O O . ASP A 1 88 ? 14.163 -1.825 -4.377 1.00 89.75 88 ASP A O 1
ATOM 685 N N . PRO A 1 89 ? 13.033 -1.579 -6.318 1.00 80.38 89 PRO A N 1
ATOM 686 C CA . PRO A 1 89 ? 13.570 -2.779 -6.956 1.00 80.38 89 PRO A CA 1
ATOM 687 C C . PRO A 1 89 ? 15.077 -2.675 -7.232 1.00 80.38 89 PRO A C 1
ATOM 689 O O . PRO A 1 89 ? 15.756 -3.702 -7.249 1.00 80.38 89 PRO A O 1
ATOM 692 N N . ASP A 1 90 ? 15.600 -1.457 -7.378 1.00 75.12 90 ASP A N 1
ATOM 693 C CA . ASP A 1 90 ? 16.995 -1.177 -7.707 1.00 75.12 90 ASP A CA 1
ATOM 694 C C . ASP A 1 90 ? 17.818 -0.769 -6.479 1.00 75.12 90 ASP A C 1
ATOM 696 O O . ASP A 1 90 ? 19.047 -0.804 -6.527 1.00 75.12 90 ASP A O 1
ATOM 700 N N . ALA A 1 91 ? 17.190 -0.466 -5.338 1.00 64.06 91 ALA A N 1
ATOM 701 C CA . ALA A 1 91 ? 17.917 -0.149 -4.103 1.00 64.06 91 ALA A CA 1
ATOM 702 C C . ALA A 1 91 ? 18.856 -1.282 -3.651 1.00 64.06 91 ALA A C 1
ATOM 704 O O . ALA A 1 91 ? 19.934 -1.015 -3.123 1.00 64.06 91 ALA A O 1
ATOM 705 N N . ALA A 1 92 ? 18.499 -2.546 -3.903 1.00 56.09 92 ALA A N 1
ATOM 706 C CA . ALA A 1 92 ? 19.384 -3.681 -3.634 1.00 56.09 92 ALA A CA 1
ATOM 707 C C . ALA A 1 92 ? 20.597 -3.732 -4.586 1.00 56.09 92 ALA A C 1
ATOM 709 O O . ALA A 1 92 ? 21.673 -4.173 -4.182 1.00 56.09 92 ALA A O 1
ATOM 710 N N . ALA A 1 93 ? 20.444 -3.266 -5.831 1.00 56.41 93 ALA A N 1
ATOM 711 C CA . ALA A 1 93 ? 21.528 -3.172 -6.808 1.00 56.41 93 ALA A CA 1
ATOM 712 C C . ALA A 1 93 ? 22.433 -1.954 -6.539 1.00 56.41 93 ALA A C 1
ATOM 714 O O . ALA A 1 93 ? 23.655 -2.053 -6.645 1.00 56.41 93 ALA A O 1
ATOM 715 N N . ALA A 1 94 ? 21.848 -0.829 -6.118 1.00 53.03 94 ALA A N 1
ATOM 716 C CA . ALA A 1 94 ? 22.555 0.397 -5.753 1.00 53.03 94 ALA A CA 1
ATOM 717 C C . ALA A 1 94 ? 23.343 0.273 -4.434 1.00 53.03 94 ALA A C 1
ATOM 719 O O . ALA A 1 94 ? 24.366 0.934 -4.268 1.00 53.03 94 ALA A O 1
ATOM 720 N N . ALA A 1 95 ? 22.917 -0.602 -3.515 1.00 54.69 95 ALA A N 1
ATOM 721 C CA . ALA A 1 95 ? 23.594 -0.846 -2.238 1.00 54.69 95 ALA A CA 1
ATOM 722 C C . ALA A 1 95 ? 24.910 -1.651 -2.346 1.00 54.69 95 ALA A C 1
ATOM 724 O O . ALA A 1 95 ? 25.527 -1.940 -1.323 1.00 54.69 95 ALA A O 1
ATOM 725 N N . GLY A 1 96 ? 25.366 -2.022 -3.551 1.00 43.34 96 GLY A N 1
ATOM 726 C CA . GLY A 1 96 ? 26.714 -2.567 -3.756 1.00 43.34 96 GLY A CA 1
ATOM 727 C C . GLY A 1 96 ? 26.990 -3.906 -3.064 1.00 43.34 96 GLY A C 1
ATOM 728 O O . GLY A 1 96 ? 28.144 -4.224 -2.783 1.00 43.34 96 GLY A O 1
ATOM 729 N N . TR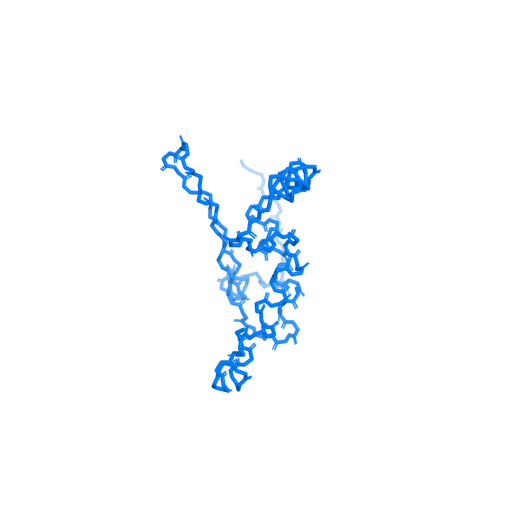P A 1 97 ? 25.965 -4.716 -2.780 1.00 41.16 97 TRP A N 1
ATOM 730 C CA . TRP A 1 97 ? 26.167 -6.053 -2.220 1.00 41.16 97 TRP A CA 1
ATOM 731 C C . TRP A 1 97 ? 26.551 -7.046 -3.322 1.00 41.16 97 TRP A C 1
ATOM 733 O O . TRP A 1 97 ? 25.732 -7.781 -3.877 1.00 41.16 97 TRP A O 1
ATOM 743 N N . SER A 1 98 ? 27.843 -7.072 -3.652 1.00 39.28 98 SER A N 1
ATOM 744 C CA . SER A 1 98 ? 28.442 -8.148 -4.434 1.00 39.28 98 SER A CA 1
ATOM 745 C C . SER A 1 98 ? 28.365 -9.455 -3.640 1.00 39.28 98 SER A C 1
ATOM 747 O O . SER A 1 98 ? 29.023 -9.609 -2.609 1.00 39.28 98 SER A O 1
ATOM 749 N N . ARG A 1 99 ? 27.581 -10.427 -4.127 1.00 44.56 99 ARG A N 1
ATOM 750 C CA . ARG A 1 99 ? 27.677 -11.833 -3.700 1.00 44.56 99 ARG A CA 1
ATOM 751 C C . ARG A 1 99 ? 29.068 -12.358 -4.076 1.00 44.56 99 ARG A C 1
ATOM 753 O O . ARG A 1 99 ? 29.253 -12.886 -5.165 1.00 44.56 99 ARG A O 1
ATOM 760 N N . GLY A 1 100 ? 30.047 -12.175 -3.197 1.00 46.34 100 GLY A N 1
ATOM 761 C CA . GLY A 1 100 ? 31.408 -12.659 -3.413 1.00 46.34 100 GLY A CA 1
ATOM 762 C C . GLY A 1 100 ? 32.448 -11.767 -2.756 1.00 46.34 100 GLY A C 1
ATOM 763 O O . GLY A 1 100 ? 33.069 -10.946 -3.415 1.00 46.34 100 GLY A O 1
ATOM 764 N N . GLY A 1 101 ? 32.633 -11.934 -1.453 1.00 36.22 101 GLY A N 1
ATOM 765 C CA . GLY A 1 101 ? 33.703 -11.285 -0.710 1.00 36.22 101 GLY A CA 1
ATOM 766 C C . GLY A 1 101 ? 33.731 -11.843 0.701 1.00 36.22 101 GLY A C 1
ATOM 767 O O . GLY A 1 101 ? 32.941 -11.437 1.544 1.00 36.22 101 GLY A O 1
ATOM 768 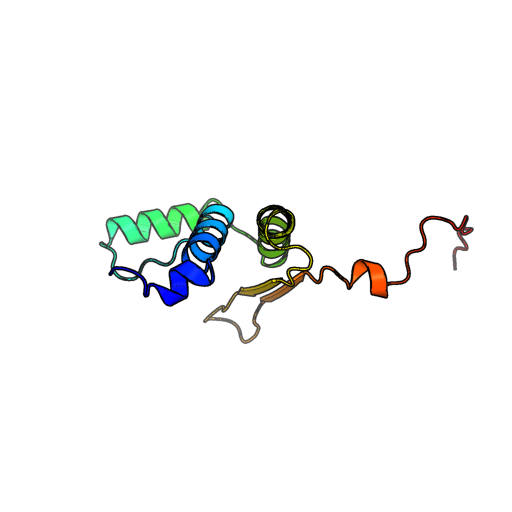N N . THR A 1 102 ? 34.594 -12.826 0.937 1.00 49.78 102 THR A N 1
ATOM 769 C CA . THR A 1 102 ? 34.995 -13.272 2.275 1.00 49.78 102 THR A CA 1
ATOM 770 C C . THR A 1 102 ? 35.528 -12.067 3.048 1.00 49.78 102 THR A C 1
ATOM 772 O O . THR A 1 102 ? 36.646 -11.625 2.800 1.00 49.78 102 THR A O 1
ATOM 775 N N . GLY A 1 103 ? 34.698 -11.502 3.924 1.00 36.47 103 GLY A N 1
ATOM 776 C CA . GLY A 1 103 ? 35.027 -10.360 4.770 1.00 36.47 103 GLY A CA 1
ATOM 777 C C . GLY A 1 103 ? 35.153 -10.796 6.223 1.00 36.47 103 GLY A C 1
ATOM 778 O O . GLY A 1 103 ? 34.179 -11.212 6.844 1.00 36.47 103 GLY A O 1
ATOM 779 N N . GLU A 1 104 ? 36.380 -10.727 6.717 1.00 44.28 104 GLU A N 1
ATOM 780 C CA . GLU A 1 104 ? 36.819 -10.955 8.089 1.00 44.28 104 GLU A CA 1
ATOM 781 C C . GLU A 1 104 ? 36.039 -10.096 9.104 1.00 44.28 104 GLU A C 1
ATOM 783 O O . GLU A 1 104 ? 35.791 -8.910 8.883 1.00 44.28 104 GLU A O 1
ATOM 788 N N . ILE A 1 105 ? 35.665 -10.692 10.240 1.00 40.34 105 ILE A N 1
ATOM 789 C CA . ILE A 1 105 ? 35.025 -9.992 11.360 1.00 40.34 105 ILE A CA 1
ATOM 790 C C . ILE A 1 105 ? 36.082 -9.325 12.248 1.00 40.34 105 ILE A C 1
ATOM 792 O O . ILE A 1 105 ? 36.668 -9.973 13.113 1.00 40.34 105 ILE A O 1
ATOM 796 N N . SER A 1 106 ? 36.288 -8.018 12.097 1.00 35.19 106 SER A N 1
ATOM 797 C CA . SER A 1 106 ? 37.059 -7.247 13.076 1.00 35.19 106 SER A CA 1
ATOM 798 C C . SER A 1 106 ? 36.113 -6.615 14.095 1.00 35.19 106 SER A C 1
ATOM 800 O O . SER A 1 106 ? 35.275 -5.785 13.748 1.00 35.19 106 SER A O 1
ATOM 802 N N . ARG A 1 107 ? 36.232 -7.039 15.359 1.00 39.88 107 ARG A N 1
ATOM 803 C CA . ARG A 1 107 ? 35.598 -6.376 16.507 1.00 39.88 107 ARG A CA 1
ATOM 804 C C . ARG A 1 107 ? 36.402 -5.126 16.864 1.00 39.88 107 ARG A C 1
ATOM 806 O O . ARG A 1 107 ? 37.627 -5.206 16.954 1.00 39.88 107 ARG A O 1
ATOM 813 N N . GLY A 1 108 ? 35.698 -4.032 17.120 1.00 36.69 108 GLY A N 1
ATOM 814 C CA . GLY A 1 108 ? 36.175 -2.818 17.777 1.00 36.69 108 GLY A CA 1
ATOM 815 C C . GLY A 1 108 ? 35.007 -2.186 18.506 1.00 36.69 108 GLY A C 1
ATOM 816 O O . GLY A 1 108 ? 33.936 -2.101 17.866 1.00 36.69 108 GLY A O 1
#

Secondary structure (DSSP, 8-state):
-PPPHHHHHTTHHHHHHHHHHHHS----SS--HHHHHHHHHHHHHS---HHHHHHHHHHHHTTTSTT--EEEEE--SSSS--EEEEE-TTHHHHTT--S---------

pLDDT: mean 76.84, std 17.13, range [35.19, 94.81]

Foldseek 3Di:
DDDDVVCVVVCVVVLLVLLCVQVVQRDDDDDDPVVVVVNVVVCVVDPDAQQRSQVSSCVRCCVPDPQDKDKGWDDDPPDPDIRIDIDGNCVVVVVPPDPDDPDDDDDD

Radius of gyration: 19.16 Å; chains: 1; bounding box: 61×28×40 Å